Protein AF-A0A258H543-F1 (afdb_monomer)

Solvent-accessible surface area (backbone atoms only — not comparable to full-atom values): 4691 Å² total; per-residue (Å²): 129,60,70,61,60,55,47,56,51,51,52,41,51,51,49,33,53,50,26,48,51,48,20,54,53,25,44,57,59,47,71,49,79,76,88,57,89,85,57,84,76,90,67,59,36,62,57,52,18,54,52,28,45,54,52,29,52,54,35,50,52,50,50,40,40,76,74,67,52,64,92,57,65,80,57,60,70,73,76,65,127

Radius of gyration: 18.39 Å; Cα contacts (8 Å, |Δi|>4): 44; chains: 1; bounding box: 41×23×59 Å

Secondary 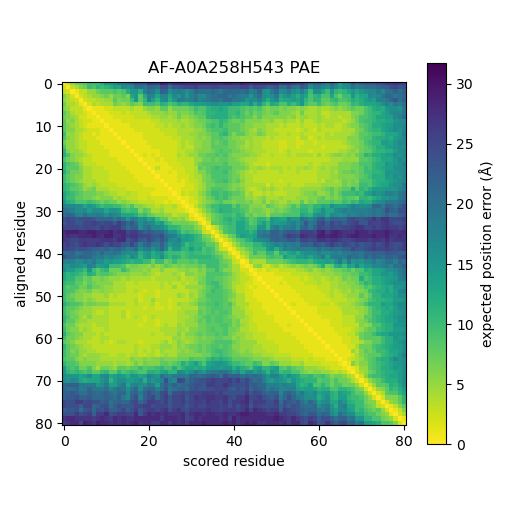structure (DSSP, 8-state):
-HHHHHHHHHHHHHHHHHHHHHHHHHHHHHTS--S-SSS--SS-HH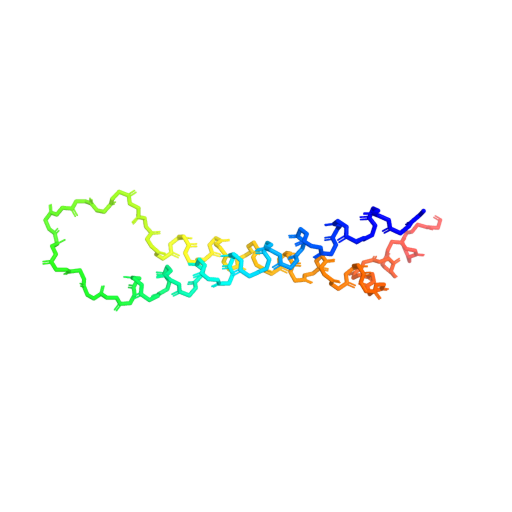HHHHHHHHHHHHHHHHHHHHTT--SSHHHHHHH--

pLDDT: mean 77.19, std 13.17, range [44.38, 92.06]

Seque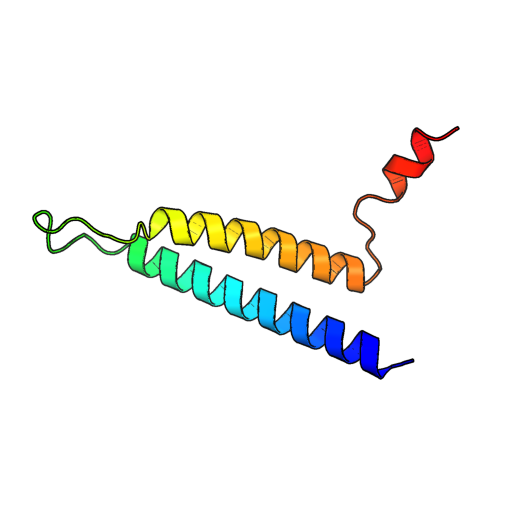nce (81 aa):
MSRFMDIDWIITIAAVAGLLGLTVYAGWKSGRPRKDSVKPQWVSWPFVTVFAGALLAFAVIHAFNLMGFHTGQNTTGRYGG

Structure (mmCIF, N/CA/C/O backbone):
data_AF-A0A258H543-F1
#
_entry.id   AF-A0A258H543-F1
#
loop_
_atom_site.group_PDB
_atom_site.id
_atom_site.type_symbol
_atom_site.label_atom_id
_atom_site.label_alt_id
_atom_site.label_comp_id
_atom_site.label_asym_id
_atom_site.label_entity_id
_atom_site.label_seq_id
_atom_site.pdbx_PDB_ins_code
_atom_site.Cartn_x
_atom_site.Cartn_y
_atom_site.Cartn_z
_atom_site.occupancy
_atom_site.B_iso_or_equiv
_atom_site.auth_seq_id
_atom_site.auth_comp_id
_atom_site.auth_asym_id
_atom_site.auth_atom_id
_atom_site.pdbx_PDB_model_num
ATOM 1 N N . MET A 1 1 ? 24.497 1.441 -13.827 1.00 54.78 1 MET A N 1
ATOM 2 C CA . MET A 1 1 ? 23.073 1.684 -14.143 1.00 54.78 1 MET A CA 1
ATOM 3 C C . MET A 1 1 ? 22.110 0.742 -13.401 1.00 54.78 1 MET A C 1
ATOM 5 O O . MET A 1 1 ? 20.940 1.072 -13.357 1.00 54.78 1 MET A O 1
ATOM 9 N N . SER A 1 2 ? 22.558 -0.353 -12.756 1.00 61.84 2 SER A N 1
ATOM 10 C CA . SER A 1 2 ? 21.658 -1.272 -12.018 1.00 61.84 2 SER A CA 1
ATOM 11 C C . SER A 1 2 ? 21.220 -0.77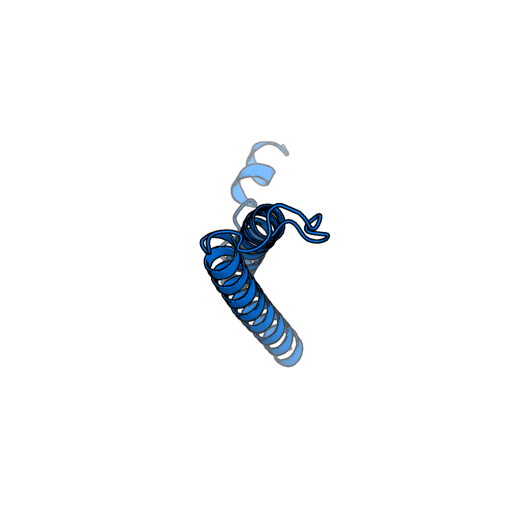5 -10.631 1.00 61.84 2 SER A C 1
ATOM 13 O O . SER A 1 2 ? 20.045 -0.849 -10.307 1.00 61.84 2 SER A O 1
ATOM 15 N N . ARG A 1 3 ? 22.127 -0.177 -9.842 1.00 66.12 3 ARG A N 1
ATOM 16 C CA . ARG A 1 3 ? 21.851 0.172 -8.431 1.00 66.12 3 ARG A CA 1
ATOM 17 C C . ARG A 1 3 ? 20.642 1.081 -8.190 1.00 66.12 3 ARG A C 1
ATOM 19 O O . ARG A 1 3 ? 20.035 0.978 -7.133 1.00 66.12 3 ARG A O 1
ATOM 26 N N . PHE A 1 4 ? 20.338 1.991 -9.114 1.00 66.44 4 PHE A N 1
ATOM 27 C CA . PHE A 1 4 ? 19.189 2.889 -8.965 1.00 66.44 4 PHE A CA 1
ATOM 28 C C . PHE A 1 4 ? 17.876 2.115 -9.132 1.00 66.44 4 PHE A C 1
ATOM 30 O O . PHE A 1 4 ? 17.057 2.136 -8.224 1.00 66.44 4 PHE A O 1
ATOM 37 N N . MET A 1 5 ? 17.769 1.301 -10.190 1.00 69.25 5 MET A N 1
ATOM 38 C CA . MET A 1 5 ? 16.632 0.398 -10.408 1.00 69.25 5 MET A CA 1
ATOM 39 C C . MET A 1 5 ? 16.428 -0.585 -9.250 1.00 69.25 5 MET A C 1
ATOM 41 O O . MET A 1 5 ? 15.294 -0.819 -8.840 1.00 69.25 5 MET A O 1
ATOM 45 N N . ASP A 1 6 ? 17.513 -1.127 -8.690 1.00 79.88 6 ASP A N 1
ATOM 46 C CA . ASP A 1 6 ? 17.435 -2.032 -7.538 1.00 79.88 6 ASP A CA 1
ATOM 47 C C . ASP A 1 6 ? 16.819 -1.328 -6.309 1.00 79.88 6 ASP A C 1
ATOM 49 O O . ASP A 1 6 ? 15.975 -1.895 -5.616 1.00 79.88 6 ASP A O 1
ATOM 53 N N . ILE A 1 7 ? 17.195 -0.069 -6.053 1.00 85.88 7 ILE A N 1
ATOM 54 C CA . ILE A 1 7 ? 16.674 0.737 -4.938 1.00 85.88 7 ILE A CA 1
ATOM 55 C C . ILE A 1 7 ? 15.200 1.103 -5.144 1.00 85.88 7 ILE A C 1
ATOM 57 O O . ILE A 1 7 ? 14.422 0.984 -4.197 1.00 85.88 7 ILE A O 1
ATOM 61 N N . ASP A 1 8 ? 14.800 1.497 -6.356 1.00 84.25 8 ASP A N 1
ATOM 62 C CA . ASP A 1 8 ? 13.405 1.831 -6.676 1.00 84.25 8 ASP A CA 1
ATOM 63 C C . ASP A 1 8 ? 12.472 0.637 -6.418 1.00 84.25 8 ASP A C 1
ATOM 65 O O . ASP A 1 8 ? 11.413 0.772 -5.794 1.00 84.25 8 ASP A O 1
ATOM 69 N N . TRP A 1 9 ? 12.901 -0.565 -6.817 1.00 84.94 9 TRP A N 1
ATOM 70 C CA . TRP A 1 9 ? 12.178 -1.808 -6.552 1.00 84.94 9 TRP A CA 1
ATOM 71 C C . TRP A 1 9 ? 12.093 -2.140 -5.063 1.00 84.94 9 TRP A C 1
ATOM 73 O O . TRP A 1 9 ? 11.012 -2.478 -4.575 1.00 84.94 9 TRP A O 1
ATOM 83 N N . ILE A 1 10 ? 13.197 -2.005 -4.322 1.00 89.06 10 ILE A N 1
ATOM 84 C CA . ILE A 1 10 ? 13.221 -2.247 -2.872 1.00 89.06 10 ILE A CA 1
ATOM 85 C C . ILE A 1 10 ? 12.268 -1.290 -2.149 1.00 89.06 10 ILE A C 1
ATOM 87 O O . ILE A 1 10 ? 11.468 -1.734 -1.324 1.00 89.06 10 ILE A O 1
ATOM 91 N N . ILE A 1 11 ? 12.315 0.006 -2.474 1.00 89.31 11 ILE A N 1
ATOM 92 C CA . ILE A 1 11 ? 11.441 1.020 -1.872 1.00 89.31 11 ILE A CA 1
ATOM 93 C C . ILE A 1 11 ? 9.980 0.718 -2.200 1.00 89.31 11 ILE A C 1
ATOM 95 O O . ILE A 1 11 ? 9.132 0.758 -1.310 1.00 89.31 11 ILE A O 1
ATOM 99 N N . THR A 1 12 ? 9.681 0.370 -3.451 1.00 88.19 12 THR A N 1
ATOM 100 C CA . THR A 1 12 ? 8.310 0.088 -3.889 1.00 88.19 12 THR A CA 1
ATOM 101 C C . THR A 1 12 ? 7.738 -1.142 -3.194 1.00 88.19 12 THR A C 1
ATOM 103 O O . THR A 1 12 ? 6.628 -1.090 -2.668 1.00 88.19 12 THR A O 1
ATOM 106 N N . ILE A 1 13 ? 8.502 -2.235 -3.117 1.00 89.56 13 ILE A N 1
ATOM 107 C CA . ILE A 1 13 ? 8.078 -3.458 -2.423 1.00 89.56 13 ILE A CA 1
ATOM 108 C C . ILE A 1 13 ? 7.892 -3.188 -0.928 1.00 89.56 13 ILE A C 1
ATOM 110 O O . ILE A 1 13 ? 6.883 -3.602 -0.355 1.00 89.56 13 ILE A O 1
ATOM 114 N N . ALA A 1 14 ? 8.816 -2.456 -0.298 1.00 91.19 14 ALA A N 1
ATOM 115 C CA . ALA A 1 14 ? 8.700 -2.080 1.108 1.00 91.19 14 ALA A CA 1
ATOM 116 C C . ALA A 1 14 ? 7.463 -1.202 1.366 1.00 91.19 14 ALA A C 1
ATOM 118 O O . ALA A 1 14 ? 6.737 -1.433 2.335 1.00 91.19 14 ALA A O 1
ATOM 119 N N . ALA A 1 15 ? 7.181 -0.239 0.483 1.00 89.50 15 ALA A N 1
ATOM 120 C CA . ALA A 1 15 ? 6.010 0.627 0.572 1.00 89.50 15 ALA A CA 1
ATOM 121 C C . ALA A 1 15 ? 4.705 -0.163 0.410 1.00 89.50 15 ALA A C 1
ATOM 123 O O . ALA A 1 15 ? 3.800 -0.015 1.229 1.00 89.50 15 ALA A O 1
ATOM 124 N N . VAL A 1 16 ? 4.617 -1.048 -0.590 1.00 90.50 16 VAL A N 1
ATOM 125 C CA . VAL A 1 16 ? 3.451 -1.921 -0.801 1.00 90.50 16 VAL A CA 1
ATOM 126 C C . VAL A 1 16 ? 3.237 -2.832 0.405 1.00 90.50 16 VAL A C 1
ATOM 128 O O . VAL A 1 16 ? 2.135 -2.872 0.948 1.00 90.50 16 VAL A O 1
ATOM 131 N N . ALA A 1 17 ? 4.279 -3.524 0.873 1.00 92.06 17 ALA A N 1
ATOM 132 C CA . ALA A 1 17 ? 4.180 -4.426 2.017 1.00 92.06 17 ALA A CA 1
ATOM 133 C C . ALA A 1 17 ? 3.770 -3.684 3.301 1.00 92.06 17 ALA A C 1
ATOM 135 O O . ALA A 1 17 ? 2.889 -4.144 4.032 1.00 92.06 17 ALA A O 1
ATOM 136 N N . GLY A 1 18 ? 4.355 -2.508 3.550 1.00 91.06 18 GLY A N 1
ATOM 137 C CA . GLY A 1 18 ? 4.030 -1.669 4.702 1.00 91.06 18 GLY A CA 1
ATOM 138 C C . GLY A 1 18 ? 2.593 -1.152 4.672 1.00 91.06 18 GLY A C 1
ATOM 139 O O . GLY A 1 18 ? 1.877 -1.259 5.668 1.00 91.06 18 GLY A O 1
ATOM 140 N N . LEU A 1 19 ? 2.137 -0.642 3.526 1.00 91.12 19 LEU A N 1
ATOM 141 C CA . LEU A 1 19 ? 0.778 -0.120 3.361 1.00 91.12 19 LEU A CA 1
ATOM 142 C C . LEU A 1 19 ? -0.276 -1.228 3.389 1.00 91.12 19 LEU A C 1
ATOM 144 O O . LEU A 1 19 ? -1.344 -1.034 3.971 1.00 91.12 19 LEU A O 1
ATOM 148 N N . LEU A 1 20 ? 0.031 -2.404 2.838 1.00 90.12 20 LEU A N 1
ATOM 149 C CA . LEU A 1 20 ? -0.824 -3.585 2.928 1.00 90.12 20 LEU A CA 1
ATOM 150 C C . LEU A 1 20 ? -0.986 -4.009 4.391 1.00 90.12 20 LEU A C 1
ATOM 152 O O . LEU A 1 20 ? -2.110 -4.143 4.874 1.00 90.12 20 LEU A O 1
ATOM 156 N N . GLY A 1 21 ? 0.128 -4.145 5.117 1.00 90.00 21 GLY A N 1
ATOM 157 C CA . GLY A 1 21 ? 0.120 -4.481 6.539 1.00 90.00 21 GLY A CA 1
ATOM 158 C C . GLY A 1 21 ? -0.652 -3.457 7.371 1.00 90.00 21 GLY A C 1
ATOM 159 O O . GLY A 1 21 ? -1.486 -3.835 8.194 1.00 90.00 21 GLY A O 1
ATOM 160 N N . LEU A 1 22 ? -0.441 -2.163 7.111 1.00 88.50 22 LEU A N 1
ATOM 161 C CA . LEU A 1 22 ? -1.151 -1.079 7.786 1.00 88.50 22 LEU A CA 1
ATOM 162 C C . LEU A 1 22 ? -2.655 -1.116 7.499 1.00 88.50 22 LEU A C 1
ATOM 164 O O . LEU A 1 22 ? -3.447 -0.977 8.428 1.00 88.50 22 LEU A O 1
ATOM 168 N N . THR A 1 23 ? -3.052 -1.344 6.247 1.00 88.56 23 THR A N 1
ATOM 169 C CA . THR A 1 23 ? -4.462 -1.435 5.839 1.00 88.56 23 THR A CA 1
ATOM 170 C C . THR A 1 23 ? -5.154 -2.610 6.522 1.00 88.56 23 THR A C 1
ATOM 172 O O . THR A 1 23 ? -6.215 -2.438 7.120 1.00 88.56 23 THR A O 1
ATOM 175 N N . VAL A 1 24 ? -4.535 -3.795 6.504 1.00 89.44 24 VAL A N 1
ATOM 176 C CA . VAL A 1 24 ? -5.085 -4.996 7.150 1.00 89.44 24 VAL A CA 1
ATOM 177 C C . VAL A 1 24 ? -5.170 -4.808 8.664 1.00 89.44 24 VAL A C 1
ATOM 179 O O . VAL A 1 24 ? -6.206 -5.090 9.266 1.00 89.44 24 VAL A O 1
ATOM 182 N N . TYR A 1 25 ? -4.115 -4.282 9.290 1.00 86.88 25 TYR A N 1
ATOM 183 C CA . TYR A 1 25 ? -4.088 -4.042 10.731 1.00 86.88 25 TYR A CA 1
ATOM 184 C C . TYR A 1 25 ? -5.123 -2.996 11.162 1.00 86.88 25 TYR A C 1
ATOM 186 O O . TYR A 1 25 ? -5.841 -3.195 12.148 1.00 86.88 25 TYR A O 1
ATOM 19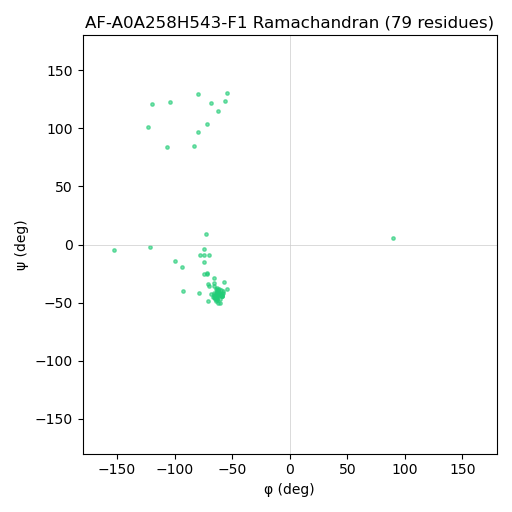4 N N . ALA A 1 26 ? -5.227 -1.891 10.421 1.00 85.69 26 ALA A N 1
ATOM 195 C CA . ALA A 1 26 ? -6.197 -0.839 10.690 1.00 85.69 26 ALA A CA 1
ATOM 196 C C . ALA A 1 26 ? -7.633 -1.339 10.481 1.00 85.69 26 ALA A C 1
ATOM 198 O O . ALA A 1 26 ? -8.477 -1.089 11.342 1.00 85.69 26 ALA A O 1
ATOM 199 N N . GLY A 1 27 ? -7.888 -2.120 9.427 1.00 83.31 27 GLY A N 1
ATOM 200 C CA . GLY A 1 27 ? -9.190 -2.730 9.162 1.00 83.31 27 GLY A CA 1
ATOM 201 C C . GLY A 1 27 ? -9.592 -3.728 10.247 1.00 83.31 27 GLY A C 1
ATOM 202 O O . GLY A 1 27 ? -10.702 -3.665 10.778 1.00 83.31 27 GLY A O 1
ATOM 203 N N . TRP A 1 28 ? -8.662 -4.584 10.674 1.00 85.44 28 TRP A N 1
ATOM 204 C CA . TRP A 1 28 ? -8.885 -5.518 11.777 1.00 85.44 28 TRP A CA 1
ATOM 205 C C . TRP A 1 28 ? -9.191 -4.805 13.095 1.00 85.44 28 TRP A C 1
ATOM 207 O O . TRP A 1 28 ? -10.093 -5.205 13.834 1.00 85.44 28 TRP A O 1
ATOM 217 N N . LYS A 1 29 ? -8.479 -3.712 13.390 1.00 80.81 29 LYS A N 1
ATOM 218 C CA . LY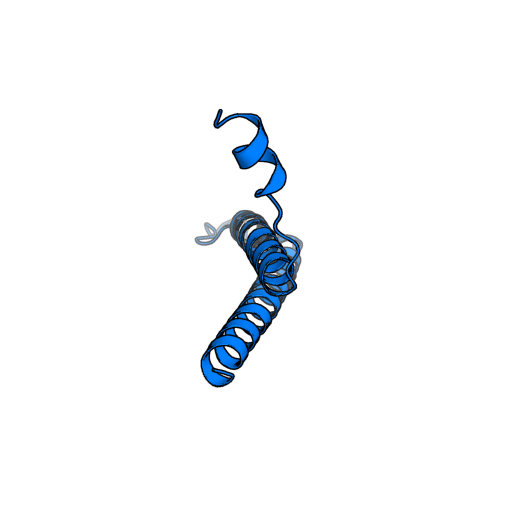S A 1 29 ? -8.751 -2.905 14.582 1.00 80.81 29 LYS A CA 1
ATOM 219 C C . LYS A 1 29 ? -10.065 -2.123 14.459 1.00 80.81 29 LYS A C 1
ATOM 221 O O . LYS A 1 29 ? -10.763 -1.980 15.458 1.00 80.81 29 LYS A O 1
ATOM 226 N N . SER A 1 30 ? -10.427 -1.676 13.258 1.00 74.94 30 SER A N 1
ATOM 227 C CA . SER A 1 30 ? -11.700 -1.008 12.971 1.00 74.94 30 SER A CA 1
ATOM 228 C C . SER A 1 30 ? -12.908 -1.934 13.142 1.00 74.94 30 SER A C 1
ATOM 230 O O . SER A 1 30 ? -13.971 -1.467 13.535 1.00 74.94 30 SER A O 1
ATOM 232 N N . GLY A 1 31 ? -12.761 -3.230 12.852 1.00 71.50 31 GLY A N 1
ATOM 233 C CA . GLY A 1 31 ? -13.833 -4.222 12.992 1.00 71.50 31 GLY A CA 1
ATOM 234 C C . GLY A 1 31 ? -14.090 -4.686 14.429 1.00 71.50 31 GLY A C 1
ATOM 235 O O . GLY A 1 31 ? -15.069 -5.387 14.680 1.00 71.50 31 GLY A O 1
ATOM 236 N N . ARG A 1 32 ? -13.233 -4.320 15.393 1.00 74.75 32 ARG A N 1
ATOM 237 C CA . ARG A 1 32 ? -13.432 -4.692 16.798 1.00 74.75 32 ARG A CA 1
ATOM 238 C C . ARG A 1 32 ? -14.468 -3.776 17.458 1.00 74.75 32 ARG A C 1
ATOM 240 O O . ARG A 1 32 ? -14.305 -2.556 17.401 1.00 74.75 32 ARG A O 1
ATOM 247 N N . PRO A 1 33 ? -15.489 -4.334 18.141 1.00 62.59 33 PRO A N 1
ATOM 248 C CA . PRO A 1 33 ? -16.447 -3.547 18.908 1.00 62.59 33 PRO A CA 1
ATOM 249 C C . PRO A 1 33 ? -15.718 -2.653 19.910 1.00 62.59 33 PRO A C 1
ATOM 251 O O . PRO A 1 33 ? -14.849 -3.118 20.656 1.00 62.59 33 PRO A O 1
ATOM 254 N N . ARG A 1 34 ? -16.058 -1.362 19.932 1.00 61.75 34 ARG A N 1
ATOM 255 C CA . ARG A 1 34 ? -15.516 -0.436 20.930 1.00 61.75 34 ARG A CA 1
ATOM 256 C C . ARG A 1 34 ? -15.955 -0.900 22.319 1.00 61.75 34 ARG A C 1
ATOM 258 O O . ARG A 1 34 ? -17.142 -0.876 22.619 1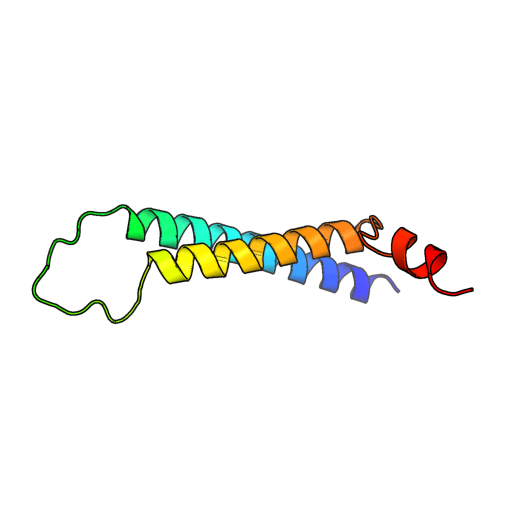.00 61.75 34 ARG A O 1
ATOM 265 N N . LYS A 1 35 ? -14.996 -1.309 23.156 1.00 57.28 35 LYS A N 1
ATOM 266 C CA . LYS A 1 35 ? -15.256 -1.665 24.562 1.00 57.28 35 LYS A CA 1
ATOM 267 C C . LYS A 1 35 ? -15.553 -0.449 25.445 1.00 57.28 35 LYS A C 1
ATOM 269 O O . LYS A 1 35 ? -16.265 -0.604 26.424 1.00 57.28 35 LYS A O 1
ATOM 274 N N . ASP A 1 36 ? -15.072 0.736 25.069 1.00 56.72 36 ASP A N 1
ATOM 275 C CA . ASP A 1 36 ? -15.283 1.981 25.812 1.00 56.72 36 ASP A CA 1
ATOM 276 C C . ASP A 1 36 ? -15.954 3.026 24.913 1.00 56.72 36 ASP A C 1
ATOM 278 O O . ASP A 1 36 ? -15.309 3.665 24.083 1.00 56.72 36 ASP A O 1
ATOM 282 N N . SER A 1 37 ? -17.264 3.213 25.079 1.00 57.34 37 SER A N 1
ATOM 283 C CA . SER A 1 37 ? -18.026 4.314 24.467 1.00 57.34 37 SER A CA 1
ATOM 284 C C . SER A 1 37 ? -17.767 5.670 25.141 1.00 57.34 37 SER A C 1
ATOM 286 O O . SER A 1 37 ? -18.188 6.700 24.624 1.00 57.34 37 SER A O 1
ATOM 288 N N . VAL A 1 38 ? -17.061 5.679 26.278 1.00 57.75 38 VAL A N 1
ATOM 289 C CA . VAL A 1 38 ? -16.873 6.853 27.150 1.00 57.75 38 VAL A CA 1
ATOM 290 C C . VAL A 1 38 ? -15.586 7.628 26.832 1.00 57.75 38 VAL A C 1
ATOM 292 O O . VAL A 1 38 ? -15.469 8.801 27.175 1.00 57.75 38 VAL A O 1
ATOM 295 N N . LYS A 1 39 ? -14.608 7.012 26.151 1.00 59.53 39 LYS A N 1
ATOM 296 C CA . LYS A 1 39 ? -13.333 7.662 25.809 1.00 59.53 39 LYS A CA 1
ATOM 297 C C . LYS A 1 39 ? -13.319 8.047 24.323 1.00 59.53 39 LYS A C 1
ATOM 299 O O . LYS A 1 39 ? -13.466 7.161 23.479 1.00 59.53 39 LYS A O 1
ATOM 304 N N . PRO A 1 40 ? -13.117 9.332 23.971 1.00 62.41 40 PRO A N 1
ATOM 305 C CA . PRO A 1 40 ? -12.942 9.742 22.583 1.00 62.41 40 PRO A CA 1
ATOM 306 C C . PRO A 1 40 ? -11.776 8.969 21.962 1.00 62.41 40 PRO A C 1
ATOM 308 O O . PRO A 1 40 ? -10.658 8.997 22.483 1.00 62.41 40 PRO A O 1
ATOM 311 N N . GLN A 1 41 ? -12.016 8.264 20.854 1.00 64.94 41 GLN A N 1
ATOM 312 C CA . GLN A 1 41 ? -10.905 7.720 20.080 1.00 64.94 41 GLN A CA 1
ATOM 313 C C . GLN A 1 41 ? -10.163 8.908 19.451 1.00 64.94 41 GLN A C 1
ATOM 315 O O . GLN A 1 41 ? -10.752 9.689 18.706 1.00 64.94 41 GLN A O 1
ATOM 320 N N . TRP A 1 42 ? -8.875 9.046 19.742 1.00 65.88 42 TRP A N 1
ATOM 321 C CA . TRP A 1 42 ? -8.044 10.086 19.127 1.00 65.88 42 TRP A CA 1
ATOM 322 C C . TRP A 1 42 ? -7.693 9.756 17.672 1.00 65.88 42 TRP A C 1
ATOM 324 O O . TRP A 1 42 ? -7.465 10.648 16.864 1.00 65.88 42 TRP A O 1
ATOM 334 N N . VAL A 1 43 ? -7.688 8.467 17.322 1.00 72.50 43 VAL A N 1
ATOM 335 C CA . VAL A 1 43 ? -7.356 7.975 15.982 1.00 72.50 43 VAL A CA 1
ATOM 336 C C . VAL A 1 43 ? -8.552 7.225 15.414 1.00 72.50 43 VAL A C 1
ATOM 338 O O . VAL A 1 43 ? -9.011 6.233 15.984 1.00 72.50 43 VAL A O 1
ATOM 341 N N . SER A 1 44 ? -9.055 7.693 14.272 1.00 81.56 44 SER A N 1
ATOM 342 C CA . SER A 1 44 ? -10.105 7.003 13.530 1.00 81.56 44 SER A CA 1
ATOM 343 C C . SER A 1 44 ? -9.508 5.860 12.714 1.00 81.56 44 SER A C 1
ATOM 345 O O . SER A 1 44 ? -9.008 6.060 11.613 1.00 81.56 44 SER A O 1
ATOM 347 N N . TRP A 1 45 ? -9.561 4.641 13.253 1.00 82.56 45 TRP A N 1
ATOM 348 C CA . TRP A 1 45 ? -9.124 3.427 12.551 1.00 82.56 45 TRP A CA 1
ATOM 349 C C . TRP A 1 45 ? -9.785 3.211 11.178 1.00 82.56 45 TRP A C 1
ATOM 351 O O . TRP A 1 45 ? -9.058 2.842 10.253 1.00 82.56 45 TRP A O 1
ATOM 361 N N . PRO A 1 46 ? -11.087 3.510 10.977 1.00 81.50 46 PRO A N 1
ATOM 362 C CA . PRO A 1 46 ? -11.680 3.502 9.641 1.00 81.50 46 PRO A CA 1
ATOM 363 C C . PRO A 1 46 ? -10.976 4.470 8.679 1.00 81.50 46 PRO A C 1
ATOM 365 O O . PRO A 1 46 ? -10.656 4.095 7.556 1.00 81.50 46 PRO A O 1
ATOM 368 N N . PHE A 1 47 ? -10.667 5.691 9.131 1.00 83.94 47 PHE A N 1
ATOM 369 C CA . PHE A 1 47 ? -9.972 6.688 8.311 1.00 83.94 47 PHE A CA 1
ATOM 370 C C . PHE A 1 47 ? -8.555 6.233 7.948 1.00 83.94 47 PHE A C 1
ATOM 372 O O . PHE A 1 47 ? -8.168 6.308 6.787 1.00 83.94 47 PHE A O 1
ATOM 379 N N . VAL A 1 48 ? -7.811 5.687 8.917 1.00 86.12 48 VAL A N 1
ATOM 380 C CA . VAL A 1 48 ? -6.473 5.122 8.676 1.00 86.12 48 VAL A CA 1
ATOM 381 C C . VAL A 1 48 ? -6.535 3.979 7.662 1.00 86.12 48 VAL A C 1
ATOM 383 O O . VAL A 1 48 ? -5.674 3.895 6.796 1.00 86.12 48 VAL A O 1
ATOM 386 N N . THR A 1 49 ? -7.566 3.135 7.727 1.00 86.38 49 THR A N 1
ATOM 387 C CA . THR A 1 49 ? -7.756 2.022 6.784 1.00 86.38 49 THR A CA 1
ATOM 388 C C . THR A 1 49 ? -7.982 2.528 5.361 1.00 86.38 49 THR A C 1
ATOM 390 O O . THR A 1 49 ? -7.317 2.070 4.436 1.00 86.38 49 THR A O 1
ATOM 393 N N . VAL A 1 50 ? -8.885 3.498 5.179 1.00 88.00 50 VAL A N 1
ATOM 394 C CA . VAL A 1 50 ? -9.192 4.069 3.857 1.00 88.00 50 VAL A CA 1
ATOM 395 C C . VAL A 1 50 ? -7.989 4.825 3.294 1.00 88.00 50 VAL A C 1
ATOM 397 O O . VAL A 1 50 ? -7.648 4.656 2.127 1.00 88.00 50 VAL A O 1
ATOM 400 N N . PHE A 1 51 ? -7.308 5.615 4.125 1.00 90.81 51 PHE A N 1
ATOM 401 C CA . PHE A 1 51 ? -6.134 6.376 3.710 1.00 90.81 51 PHE A CA 1
ATOM 402 C C . PHE A 1 51 ? -4.957 5.461 3.336 1.00 90.81 51 PHE A C 1
ATOM 404 O O . PHE A 1 51 ? -4.352 5.637 2.280 1.00 90.81 51 PHE A O 1
ATOM 411 N N . ALA A 1 52 ? -4.671 4.441 4.152 1.00 88.75 52 ALA A N 1
ATOM 412 C CA . ALA A 1 52 ? -3.642 3.447 3.847 1.00 88.75 52 ALA A CA 1
ATOM 413 C C . ALA A 1 52 ? -3.982 2.645 2.581 1.00 88.75 52 ALA A C 1
ATOM 415 O O . ALA A 1 52 ? -3.100 2.422 1.755 1.00 88.75 52 ALA A O 1
ATOM 416 N N . GLY A 1 53 ? -5.255 2.288 2.384 1.00 88.69 53 GLY A N 1
ATOM 417 C CA . GLY A 1 53 ? -5.725 1.617 1.172 1.00 88.69 53 GLY A CA 1
ATOM 418 C C . GLY A 1 53 ? -5.567 2.475 -0.087 1.00 88.69 53 GLY A C 1
ATOM 419 O O . GLY A 1 53 ? -5.129 1.976 -1.121 1.00 88.69 53 GLY A O 1
ATOM 420 N N . ALA A 1 54 ? -5.852 3.778 -0.002 1.00 91.56 54 ALA A N 1
ATOM 421 C CA . ALA A 1 54 ? -5.634 4.706 -1.111 1.00 91.56 54 ALA A CA 1
ATOM 422 C C . ALA A 1 54 ? -4.144 4.816 -1.473 1.00 91.56 54 ALA A C 1
ATOM 424 O O . ALA A 1 54 ? -3.780 4.686 -2.641 1.00 91.56 54 ALA A O 1
ATOM 425 N N . LEU A 1 55 ? -3.267 4.984 -0.477 1.00 90.69 55 LEU A N 1
ATOM 426 C CA . LEU A 1 55 ? -1.818 4.994 -0.695 1.00 90.69 55 LEU A CA 1
ATOM 427 C C . LEU A 1 55 ? -1.312 3.666 -1.270 1.00 90.69 55 LEU A C 1
ATOM 429 O O . LEU A 1 55 ? -0.443 3.670 -2.141 1.00 90.69 55 LEU A O 1
ATOM 433 N N . LEU A 1 56 ? -1.865 2.536 -0.821 1.00 90.31 56 LEU A N 1
ATOM 434 C CA . LEU A 1 56 ? -1.526 1.217 -1.349 1.00 90.31 56 LEU A CA 1
ATOM 435 C C . LEU A 1 56 ? -1.852 1.124 -2.843 1.00 90.31 56 LEU A C 1
ATOM 437 O O . LEU A 1 56 ? -1.029 0.627 -3.608 1.00 90.31 56 LEU A O 1
ATOM 441 N N . ALA A 1 57 ? -3.007 1.640 -3.274 1.00 88.44 57 ALA A N 1
ATOM 442 C CA . ALA A 1 57 ? -3.366 1.677 -4.690 1.00 88.44 57 ALA A CA 1
ATOM 443 C C . ALA A 1 57 ? -2.332 2.461 -5.517 1.00 88.44 57 ALA A C 1
ATOM 445 O O . ALA A 1 57 ? -1.884 1.977 -6.556 1.00 88.44 57 ALA A O 1
ATOM 446 N N . PHE A 1 58 ? -1.879 3.622 -5.030 1.00 89.00 58 PHE A N 1
ATOM 447 C CA . PHE A 1 58 ? -0.812 4.386 -5.686 1.00 89.00 58 PHE A CA 1
ATOM 448 C C . PHE A 1 58 ? 0.525 3.637 -5.718 1.00 89.00 58 PHE A C 1
ATOM 450 O O . PHE A 1 58 ? 1.190 3.639 -6.752 1.00 89.00 58 PHE A O 1
ATOM 457 N N . ALA A 1 59 ? 0.908 2.963 -4.631 1.00 87.75 59 ALA A N 1
ATOM 458 C CA . ALA A 1 59 ? 2.138 2.172 -4.580 1.00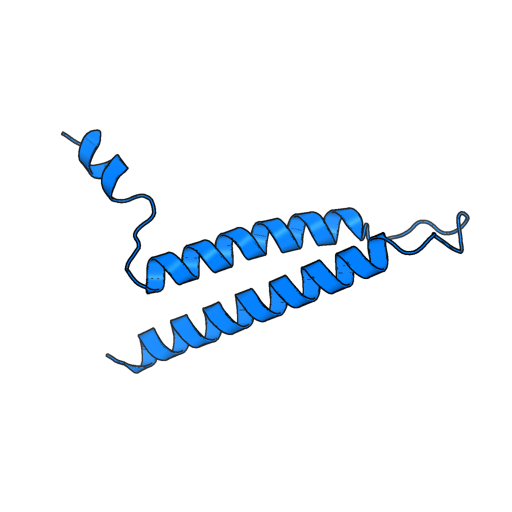 87.75 59 ALA A CA 1
ATOM 459 C C . ALA A 1 59 ? 2.109 0.996 -5.573 1.00 87.75 59 ALA A C 1
ATOM 461 O O . ALA A 1 59 ? 3.105 0.712 -6.237 1.00 87.75 59 ALA A O 1
ATOM 462 N N . VAL A 1 60 ? 0.949 0.356 -5.740 1.00 87.19 60 VAL A N 1
ATOM 463 C CA . VAL A 1 60 ? 0.743 -0.699 -6.741 1.00 87.19 60 VAL A CA 1
ATOM 464 C C . VAL A 1 60 ? 0.834 -0.137 -8.163 1.00 87.19 60 VAL A C 1
ATOM 466 O O . VAL A 1 60 ? 1.538 -0.706 -8.992 1.00 87.19 60 VAL A O 1
ATOM 469 N N . ILE A 1 61 ? 0.194 1.002 -8.451 1.00 88.81 61 ILE A N 1
ATOM 470 C CA . ILE A 1 61 ? 0.319 1.686 -9.753 1.00 88.81 61 ILE A CA 1
ATOM 471 C C . ILE A 1 61 ? 1.784 2.039 -10.041 1.00 88.81 61 ILE A C 1
ATOM 473 O O . ILE A 1 61 ? 2.262 1.853 -11.160 1.00 88.81 61 ILE A O 1
ATOM 477 N N . HIS A 1 62 ? 2.516 2.511 -9.033 1.00 86.44 62 HIS A N 1
ATOM 478 C CA . HIS A 1 62 ? 3.936 2.810 -9.164 1.00 86.44 62 HIS A CA 1
ATOM 479 C C . HIS A 1 62 ? 4.758 1.557 -9.503 1.00 86.44 62 HIS A C 1
ATOM 481 O O . HIS A 1 62 ? 5.586 1.607 -10.410 1.00 86.44 62 HIS A O 1
ATOM 487 N N . ALA A 1 63 ? 4.462 0.411 -8.880 1.00 85.56 63 ALA A N 1
ATOM 488 C CA . ALA A 1 63 ? 5.077 -0.866 -9.240 1.00 85.56 63 ALA A CA 1
ATOM 489 C C . ALA A 1 63 ? 4.802 -1.257 -10.704 1.00 85.56 63 ALA A C 1
ATOM 491 O O . ALA A 1 63 ? 5.718 -1.670 -11.412 1.00 85.56 63 ALA A O 1
ATOM 492 N N . PHE A 1 64 ? 3.568 -1.086 -11.193 1.00 85.12 64 PHE A N 1
ATOM 493 C CA . PHE A 1 64 ? 3.234 -1.324 -12.605 1.00 85.12 64 PHE A CA 1
ATOM 494 C C . PHE A 1 64 ? 4.000 -0.397 -13.555 1.00 85.12 64 PHE A C 1
ATOM 496 O O . PHE A 1 64 ? 4.492 -0.853 -14.588 1.00 85.12 64 PHE A O 1
ATOM 503 N N . ASN A 1 65 ? 4.173 0.874 -13.187 1.00 85.75 65 ASN A N 1
ATOM 504 C CA . ASN A 1 65 ? 4.985 1.807 -13.966 1.00 85.75 65 ASN A CA 1
ATOM 505 C C . ASN A 1 65 ? 6.464 1.378 -14.016 1.00 85.75 65 ASN A C 1
ATOM 507 O O . ASN A 1 65 ? 7.071 1.477 -15.080 1.00 85.75 65 ASN A O 1
ATOM 511 N N . LEU A 1 66 ? 7.033 0.848 -12.922 1.00 83.19 66 LEU A N 1
ATOM 512 C CA . LEU A 1 66 ? 8.398 0.293 -12.910 1.00 83.19 66 LEU A CA 1
ATOM 513 C C . LEU A 1 66 ? 8.543 -0.961 -13.789 1.00 83.19 66 LEU A C 1
ATOM 515 O O . LEU A 1 66 ? 9.613 -1.196 -14.344 1.00 83.19 66 LEU A O 1
ATOM 519 N N . MET A 1 67 ? 7.471 -1.739 -13.972 1.00 81.88 67 MET A N 1
ATOM 520 C CA . MET A 1 67 ? 7.434 -2.865 -14.920 1.00 81.88 67 MET A CA 1
ATOM 521 C C . MET A 1 67 ? 7.327 -2.429 -16.392 1.00 81.88 67 MET A C 1
ATOM 523 O O . MET A 1 67 ? 7.348 -3.280 -17.278 1.00 81.88 67 MET A O 1
ATOM 527 N N . GLY A 1 68 ? 7.192 -1.128 -16.670 1.00 77.12 68 GLY A N 1
ATOM 528 C CA . GLY A 1 68 ? 7.009 -0.593 -18.023 1.00 77.12 68 GLY A CA 1
ATOM 529 C C . GLY A 1 68 ? 5.548 -0.492 -18.472 1.00 77.12 68 GLY A C 1
ATOM 530 O O . GLY A 1 68 ? 5.283 -0.114 -19.614 1.00 77.12 68 GLY A O 1
ATOM 531 N N . PHE A 1 69 ? 4.578 -0.771 -17.592 1.00 76.56 69 PHE A N 1
ATOM 532 C CA . PHE A 1 69 ? 3.164 -0.505 -17.865 1.00 76.56 69 PHE A CA 1
ATOM 533 C C . PHE A 1 69 ? 2.842 0.957 -17.549 1.00 76.56 69 PHE A C 1
ATOM 535 O O . PHE A 1 69 ? 2.376 1.286 -16.461 1.00 76.56 69 PHE A O 1
ATOM 542 N N . HIS A 1 70 ? 3.080 1.853 -18.509 1.00 68.44 70 HIS A N 1
ATOM 543 C CA . HIS A 1 70 ? 2.753 3.269 -18.352 1.00 68.44 70 HIS A CA 1
ATOM 544 C C . HIS A 1 70 ? 1.237 3.498 -18.413 1.00 68.44 70 HIS A C 1
ATOM 546 O O . HIS A 1 70 ? 0.628 3.536 -19.482 1.00 68.44 70 HIS A O 1
ATOM 552 N N . THR A 1 71 ? 0.623 3.722 -17.254 1.00 64.12 71 THR A N 1
ATOM 553 C CA . THR A 1 71 ? -0.837 3.869 -17.084 1.00 64.12 71 THR A CA 1
ATOM 554 C C . THR A 1 71 ? -1.431 5.194 -17.604 1.00 64.12 71 THR A C 1
ATOM 556 O O . THR A 1 71 ? -2.613 5.452 -17.399 1.00 64.12 71 THR A O 1
ATOM 559 N N . GLY A 1 72 ? -0.667 6.027 -18.329 1.00 59.06 72 GLY A N 1
ATOM 560 C CA . GLY A 1 72 ? -1.158 7.315 -18.858 1.00 59.06 72 GLY A CA 1
ATOM 561 C C . GLY A 1 72 ? -0.499 7.847 -20.137 1.00 59.06 72 GLY A C 1
ATOM 562 O O . GLY A 1 72 ? -0.948 8.855 -20.680 1.00 59.06 72 GLY A O 1
ATOM 563 N N . GLN A 1 73 ? 0.536 7.188 -20.665 1.00 58.16 73 GLN A N 1
ATOM 564 C CA . GLN A 1 73 ? 1.324 7.742 -21.776 1.00 58.16 73 GLN A CA 1
ATOM 565 C C . GLN A 1 73 ? 0.565 7.730 -23.117 1.00 58.16 73 GLN A C 1
ATOM 567 O O . GLN A 1 73 ? 0.785 8.587 -23.970 1.00 58.16 73 GLN A O 1
ATOM 572 N N . ASN A 1 74 ? -0.407 6.825 -23.261 1.00 56.59 74 ASN A N 1
ATOM 573 C CA . ASN A 1 74 ? -1.248 6.708 -24.455 1.00 56.59 74 ASN A CA 1
ATOM 574 C C . ASN A 1 74 ? -2.317 7.812 -24.571 1.00 56.59 74 ASN A C 1
ATOM 576 O O . ASN A 1 74 ? -2.903 7.983 -25.639 1.00 56.59 74 ASN A O 1
ATOM 580 N N . THR A 1 75 ? -2.586 8.557 -23.493 1.00 57.12 75 THR A N 1
ATOM 581 C CA . THR A 1 75 ? -3.608 9.616 -23.482 1.00 57.12 75 THR A CA 1
ATOM 582 C C . THR A 1 75 ? -2.998 10.976 -23.817 1.00 57.12 75 THR A C 1
ATOM 584 O O . THR A 1 75 ? -3.573 11.724 -24.603 1.00 57.12 75 THR A O 1
ATOM 587 N N . THR A 1 76 ? -1.797 11.283 -23.310 1.00 56.91 76 THR A N 1
ATOM 588 C CA . THR A 1 76 ? -1.108 12.560 -23.579 1.00 56.91 76 THR A CA 1
ATOM 589 C C . THR A 1 76 ? -0.701 12.708 -25.049 1.00 56.91 76 THR A C 1
ATOM 591 O O . THR A 1 76 ? -0.824 13.794 -25.606 1.00 56.91 76 THR A O 1
ATOM 594 N N . GLY A 1 77 ? -0.313 11.617 -25.721 1.00 55.16 77 GLY A N 1
ATOM 595 C CA . GLY A 1 77 ? 0.007 11.632 -27.157 1.00 55.16 77 GLY A CA 1
ATOM 596 C C . GLY A 1 77 ? -1.200 11.823 -28.088 1.00 55.16 77 GLY A C 1
ATOM 597 O O . GLY A 1 77 ? -1.018 12.004 -29.286 1.00 55.16 77 GLY A O 1
ATOM 598 N N . ARG A 1 78 ? -2.433 11.780 -27.562 1.00 57.81 78 ARG A N 1
ATOM 599 C CA . ARG A 1 78 ? -3.669 11.879 -28.356 1.00 57.81 78 ARG A CA 1
ATOM 600 C C . ARG A 1 78 ? -4.304 13.276 -28.336 1.00 57.81 78 ARG A C 1
ATOM 602 O O . ARG A 1 78 ? -5.167 13.544 -29.164 1.00 57.81 78 ARG A O 1
ATOM 609 N N . TYR A 1 79 ? -3.874 14.150 -27.421 1.00 59.97 79 TYR A N 1
ATOM 610 C CA . TYR A 1 79 ? -4.385 15.523 -27.271 1.00 59.97 79 TYR A CA 1
ATOM 611 C C . TYR A 1 79 ? -3.309 16.615 -27.425 1.00 59.97 79 TYR A C 1
ATOM 613 O O . TYR A 1 79 ? -3.639 17.794 -27.348 1.00 59.97 79 TYR A O 1
ATOM 621 N N . GLY A 1 80 ? -2.041 16.243 -27.636 1.00 57.19 80 GLY A N 1
ATOM 622 C CA . GLY A 1 80 ? -0.958 17.161 -28.001 1.00 57.19 80 GLY A CA 1
ATOM 623 C C . GLY A 1 80 ? -0.580 16.988 -29.470 1.00 57.19 80 GLY A C 1
ATOM 624 O O . GLY A 1 80 ? 0.333 16.221 -29.769 1.00 57.19 80 GLY A O 1
ATOM 625 N N . GLY A 1 81 ? -1.320 17.657 -30.355 1.00 44.38 81 GLY A N 1
ATOM 626 C CA . GLY A 1 81 ? -0.990 17.866 -31.766 1.00 44.38 81 GLY A CA 1
ATOM 627 C C . GLY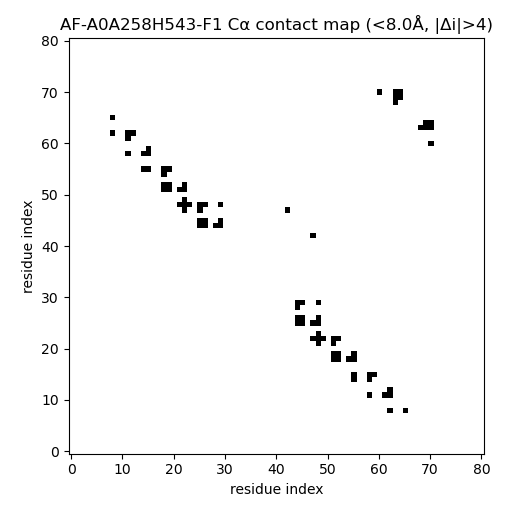 A 1 81 ? -0.798 19.348 -32.035 1.00 44.38 81 GLY A C 1
ATOM 628 O O . GLY A 1 81 ? -1.537 20.137 -31.402 1.00 44.38 81 GLY A O 1
#

Foldseek 3Di:
DVPVLVVLVVVLVVLLVVLVVQLVVLVVVQPDPPPDPPDDDPDDSVVSNVVSVVSNVVSVVSVCVSVVNDPPPVPVVVPDD

Mean predicted aligned error: 10.34 Å

Nearest PDB structures (foldseek):
  9bru-assembly1_f  TM=6.026E-01  e=2.665E+00  Mus musculus
  7nhk-assembly1_0  TM=4.128E-01  e=7.123E+00  Enterococcus faecalis